Protein AF-A0A933I429-F1 (afdb_monomer_lite)

pLDDT: mean 84.59, std 9.21, range [47.12, 93.19]

Sequence (80 aa):
MREHLEFLKFASVVVKAAAWIFLFFGAVGGAAIMLGFASTYPRWMGLVVLAVYGFLFFFLYIIAKIAELLIKIINEIKKE

Radius of gyration: 17.83 Å; chains: 1; bounding box: 48×13×45 Å

Structure (mmCIF, N/CA/C/O backbone):
data_AF-A0A933I429-F1
#
_entry.id   AF-A0A933I429-F1
#
loop_
_atom_site.group_PDB
_atom_site.id
_atom_site.type_symbol
_atom_site.label_atom_id
_atom_site.label_alt_id
_atom_site.label_comp_id
_atom_site.label_asym_id
_atom_site.label_entity_id
_atom_site.label_seq_id
_atom_site.pdbx_PDB_ins_code
_atom_site.Cartn_x
_atom_site.Cartn_y
_atom_site.Cartn_z
_atom_site.occupancy
_atom_site.B_iso_or_equiv
_atom_site.auth_seq_id
_atom_site.auth_comp_id
_atom_site.auth_asym_id
_atom_site.auth_atom_id
_atom_site.pdbx_PDB_model_num
ATOM 1 N N . MET A 1 1 ? -11.004 -1.745 28.230 1.00 57.81 1 MET A N 1
ATOM 2 C CA . MET A 1 1 ? -11.710 -2.406 27.093 1.00 57.81 1 MET A CA 1
ATOM 3 C C . MET A 1 1 ? -12.143 -1.438 25.975 1.00 57.81 1 MET A C 1
ATOM 5 O O . MET A 1 1 ? -12.039 -1.834 24.824 1.00 57.81 1 MET A O 1
ATOM 9 N N . ARG A 1 2 ? -12.597 -0.196 26.253 1.00 58.16 2 ARG A N 1
ATOM 10 C CA . ARG A 1 2 ? -12.792 0.842 25.203 1.00 58.16 2 ARG A CA 1
ATOM 11 C C . ARG A 1 2 ? -11.471 1.276 24.547 1.00 58.16 2 ARG A C 1
ATOM 13 O O . ARG A 1 2 ? -11.420 1.406 23.334 1.00 58.16 2 ARG A O 1
ATOM 20 N N . GLU A 1 3 ? -10.394 1.345 25.328 1.00 59.75 3 GLU A N 1
ATOM 21 C CA . GLU A 1 3 ? -9.042 1.665 24.838 1.00 59.75 3 GLU A CA 1
ATOM 22 C C . GLU A 1 3 ? -8.530 0.683 23.769 1.00 59.75 3 GLU A C 1
ATOM 24 O O . GLU A 1 3 ? -7.878 1.097 22.819 1.00 59.75 3 GLU A O 1
ATOM 29 N N . HIS A 1 4 ? -8.874 -0.612 23.851 1.00 65.50 4 HIS A N 1
ATOM 30 C CA . HIS A 1 4 ? -8.475 -1.590 22.826 1.00 65.50 4 HIS A CA 1
ATOM 31 C C . HIS A 1 4 ? -9.208 -1.388 21.493 1.00 65.50 4 HIS A C 1
ATOM 33 O O . HIS A 1 4 ? -8.643 -1.674 20.442 1.00 65.50 4 HIS A O 1
ATOM 39 N N . LEU A 1 5 ? -10.446 -0.880 21.516 1.00 66.38 5 LEU A N 1
ATOM 40 C CA . LEU A 1 5 ? -11.201 -0.541 20.304 1.00 66.38 5 LEU A CA 1
ATOM 41 C C . LEU A 1 5 ? -10.667 0.737 19.656 1.00 66.38 5 LEU A C 1
ATOM 43 O O . LEU A 1 5 ? -10.566 0.812 18.432 1.00 66.38 5 LEU A O 1
ATOM 47 N N . GLU A 1 6 ? -10.290 1.722 20.469 1.00 73.50 6 GLU A N 1
ATOM 48 C CA . GLU A 1 6 ? -9.622 2.936 19.999 1.00 73.50 6 GLU A CA 1
ATOM 49 C C . GLU A 1 6 ? -8.238 2.621 19.421 1.00 73.50 6 GLU A C 1
ATOM 51 O O . GLU A 1 6 ? -7.908 3.107 18.338 1.00 73.50 6 GLU A O 1
ATOM 56 N N . PHE A 1 7 ? -7.486 1.718 20.060 1.00 76.06 7 PHE A N 1
ATOM 57 C CA . PHE A 1 7 ? -6.228 1.191 19.534 1.00 76.06 7 PHE A CA 1
ATOM 58 C C . PHE A 1 7 ? -6.426 0.481 18.192 1.00 76.06 7 PHE A C 1
ATOM 60 O O . PHE A 1 7 ? -5.699 0.765 17.244 1.00 76.06 7 PHE A O 1
ATOM 67 N N . LEU A 1 8 ? -7.437 -0.387 18.065 1.00 76.62 8 LEU A N 1
ATOM 68 C CA . LEU A 1 8 ? -7.730 -1.080 16.806 1.00 76.62 8 LEU A CA 1
ATOM 69 C C . LEU A 1 8 ? -8.104 -0.099 15.684 1.00 76.62 8 LEU A C 1
ATOM 71 O O . LEU A 1 8 ? -7.709 -0.278 14.531 1.00 76.62 8 LEU A O 1
ATOM 75 N N . LYS A 1 9 ? -8.848 0.961 16.019 1.00 79.44 9 LYS A N 1
ATOM 76 C CA . LYS A 1 9 ? -9.239 2.011 15.074 1.00 79.44 9 LYS A CA 1
ATOM 77 C C . LYS A 1 9 ? -8.027 2.807 14.604 1.00 79.44 9 LYS A C 1
ATOM 79 O O . LYS A 1 9 ? -7.871 3.026 13.406 1.00 79.44 9 LYS A O 1
ATOM 84 N N . PHE A 1 10 ? -7.155 3.198 15.531 1.00 82.81 10 PHE A N 1
ATOM 85 C CA . PHE A 1 10 ? -5.920 3.902 15.207 1.00 82.81 10 PHE A CA 1
ATOM 86 C C . PHE A 1 10 ? -4.976 3.016 14.385 1.00 82.81 10 PHE A C 1
ATOM 88 O O . PHE A 1 10 ? -4.474 3.447 13.350 1.00 82.81 10 PHE A O 1
ATOM 95 N N . ALA A 1 11 ? -4.820 1.747 14.769 1.00 82.38 11 ALA A N 1
ATOM 96 C CA . ALA A 1 11 ? -4.023 0.769 14.039 1.00 82.38 11 ALA A CA 1
ATOM 97 C C . ALA A 1 11 ? -4.531 0.574 12.603 1.00 82.38 11 ALA A C 1
ATOM 99 O O . ALA A 1 11 ? -3.729 0.569 11.675 1.00 82.38 11 ALA A O 1
ATOM 100 N N . SER A 1 12 ? -5.848 0.495 12.387 1.00 84.94 12 SER A N 1
ATOM 101 C CA . SER A 1 12 ? -6.418 0.409 11.036 1.00 84.94 12 SER A CA 1
ATOM 102 C C . SER A 1 12 ? -6.074 1.635 10.180 1.00 84.94 12 SER A C 1
ATOM 104 O O . SER A 1 12 ? -5.645 1.490 9.033 1.00 84.94 12 SER A O 1
ATOM 106 N N . VAL A 1 13 ? -6.172 2.844 10.746 1.00 87.81 13 VAL A N 1
ATOM 107 C CA . VAL A 1 13 ? -5.786 4.083 10.050 1.00 87.81 13 VAL A CA 1
ATOM 108 C C . VAL A 1 13 ? -4.299 4.074 9.696 1.00 87.81 13 VAL A C 1
ATOM 110 O O . VAL A 1 13 ? -3.943 4.399 8.563 1.00 87.81 13 VAL A O 1
ATOM 113 N N . VAL A 1 14 ? -3.437 3.651 10.625 1.00 88.31 14 VAL A N 1
ATOM 114 C CA . VAL A 1 14 ? -1.988 3.545 10.400 1.00 88.31 14 VAL A CA 1
ATOM 115 C C . VAL A 1 14 ? -1.669 2.522 9.309 1.00 88.31 14 VAL A C 1
ATOM 117 O O . VAL A 1 14 ? -0.905 2.833 8.399 1.00 88.31 14 VAL A O 1
ATOM 120 N N . VAL A 1 15 ? -2.282 1.335 9.331 1.00 88.06 15 VAL A N 1
ATOM 121 C CA . VAL A 1 15 ? -2.081 0.296 8.302 1.00 88.06 15 VAL A CA 1
ATOM 122 C C . VAL A 1 15 ? -2.543 0.788 6.931 1.00 88.06 15 VAL A C 1
ATOM 124 O O . VAL A 1 15 ? -1.873 0.555 5.927 1.00 88.06 15 VAL A O 1
ATOM 127 N N . LYS A 1 16 ? -3.652 1.527 6.875 1.00 87.38 16 LYS A N 1
ATOM 128 C CA . LYS A 1 16 ? -4.157 2.127 5.637 1.00 87.38 16 LYS A CA 1
ATOM 129 C C . LYS A 1 16 ? -3.209 3.200 5.105 1.00 87.38 16 LYS A C 1
ATOM 131 O O . LYS A 1 16 ? -2.940 3.224 3.908 1.00 87.38 16 LYS A O 1
ATOM 136 N N . ALA A 1 17 ? -2.672 4.052 5.978 1.00 89.62 17 ALA A N 1
ATOM 137 C CA . ALA A 1 17 ? -1.655 5.034 5.612 1.00 89.62 17 ALA A CA 1
ATOM 138 C C . ALA A 1 17 ? -0.376 4.350 5.104 1.00 89.62 17 ALA A C 1
ATOM 140 O O . ALA A 1 17 ? 0.141 4.724 4.053 1.00 89.62 17 ALA A O 1
ATOM 141 N N . ALA A 1 18 ? 0.082 3.295 5.785 1.00 87.94 18 ALA A N 1
ATOM 142 C CA . ALA A 1 18 ? 1.227 2.499 5.358 1.00 87.94 18 ALA A CA 1
ATOM 143 C C . ALA A 1 18 ? 0.994 1.887 3.971 1.00 87.94 18 ALA A C 1
ATOM 145 O O . ALA A 1 18 ? 1.863 1.996 3.111 1.00 87.94 18 ALA A O 1
ATOM 146 N N . ALA A 1 19 ? -0.193 1.325 3.716 1.00 88.75 19 ALA A N 1
ATOM 147 C CA . ALA A 1 19 ? -0.559 0.809 2.401 1.00 88.75 19 ALA A CA 1
ATOM 148 C C . ALA A 1 19 ? -0.388 1.889 1.320 1.00 88.75 19 ALA A C 1
ATOM 150 O O . ALA A 1 19 ? 0.307 1.660 0.333 1.00 88.75 19 ALA A O 1
ATOM 151 N N . TRP A 1 20 ? -0.948 3.085 1.520 1.00 88.94 20 TRP A N 1
ATOM 152 C CA . TRP A 1 20 ? -0.802 4.194 0.569 1.00 88.94 20 TRP A CA 1
ATOM 153 C C . TRP A 1 20 ? 0.655 4.605 0.334 1.00 88.94 20 TRP A C 1
ATOM 155 O O . TRP A 1 20 ? 1.021 4.891 -0.805 1.00 88.94 20 TRP A O 1
ATOM 165 N N . ILE A 1 21 ? 1.495 4.587 1.372 1.00 90.94 21 ILE A N 1
ATOM 166 C CA . ILE A 1 21 ? 2.935 4.849 1.242 1.00 90.94 21 ILE A CA 1
ATOM 167 C C . ILE A 1 21 ? 3.589 3.778 0.362 1.00 90.94 21 ILE A C 1
ATOM 169 O O . ILE A 1 21 ? 4.288 4.117 -0.592 1.00 90.94 21 ILE A O 1
ATOM 173 N N . PHE A 1 22 ? 3.326 2.495 0.625 1.00 87.12 22 PHE A N 1
ATOM 174 C CA . PHE A 1 22 ? 3.836 1.402 -0.206 1.00 87.12 22 PHE A CA 1
ATOM 175 C C . PHE A 1 22 ? 3.371 1.530 -1.657 1.00 87.12 22 PHE A C 1
ATOM 177 O O . PHE A 1 22 ? 4.188 1.395 -2.564 1.00 87.12 22 PHE A O 1
ATOM 184 N N . LEU A 1 23 ? 2.099 1.854 -1.893 1.00 89.69 23 LEU A N 1
ATOM 185 C CA . LEU A 1 23 ? 1.578 2.079 -3.240 1.00 89.69 23 LEU A CA 1
ATOM 186 C C . LEU A 1 23 ? 2.315 3.226 -3.936 1.00 89.69 23 LEU A C 1
ATOM 188 O O . LEU A 1 23 ? 2.711 3.078 -5.087 1.00 89.69 23 LEU A O 1
ATOM 192 N N . PHE A 1 24 ? 2.526 4.348 -3.247 1.00 92.25 24 PHE A N 1
ATOM 193 C CA . PHE A 1 24 ? 3.219 5.504 -3.807 1.00 92.25 24 PHE A CA 1
ATOM 194 C C . PHE A 1 24 ? 4.661 5.161 -4.199 1.00 92.25 24 PHE A C 1
ATOM 196 O O . PHE A 1 24 ? 5.063 5.396 -5.337 1.00 92.25 24 PHE A O 1
ATOM 203 N N . PHE A 1 25 ? 5.422 4.535 -3.298 1.00 89.75 25 PHE A N 1
ATOM 204 C CA . PHE A 1 25 ? 6.797 4.120 -3.587 1.00 89.75 25 PHE A CA 1
ATOM 205 C C . PHE A 1 25 ? 6.871 3.053 -4.682 1.00 89.75 25 PHE A C 1
ATOM 207 O O . PHE A 1 25 ? 7.733 3.135 -5.556 1.00 89.75 25 PHE A O 1
ATOM 214 N N . GLY A 1 26 ? 5.956 2.085 -4.675 1.00 89.81 26 GLY A N 1
ATOM 215 C CA . GLY A 1 26 ? 5.859 1.061 -5.710 1.00 89.81 26 GLY A CA 1
ATOM 216 C C . GLY A 1 26 ? 5.507 1.636 -7.079 1.00 89.81 26 GLY A C 1
ATOM 217 O O . GLY A 1 26 ? 6.108 1.250 -8.077 1.00 89.81 26 GLY A O 1
ATOM 218 N N . ALA A 1 27 ? 4.582 2.598 -7.125 1.00 91.38 27 ALA A N 1
ATOM 219 C CA . ALA A 1 27 ? 4.179 3.285 -8.346 1.00 91.38 27 ALA A CA 1
ATOM 220 C C . ALA A 1 27 ? 5.321 4.128 -8.919 1.00 91.38 27 ALA A C 1
ATOM 222 O O . ALA A 1 27 ? 5.659 3.980 -10.091 1.00 91.38 27 ALA A O 1
ATOM 223 N N . VAL A 1 28 ? 5.954 4.967 -8.094 1.00 93.19 28 VAL A N 1
ATOM 224 C CA . VAL A 1 28 ? 7.070 5.825 -8.519 1.00 93.19 28 VAL A CA 1
ATOM 225 C C . VAL A 1 28 ? 8.283 4.983 -8.915 1.00 93.19 28 VAL A C 1
ATOM 227 O O . VAL A 1 28 ? 8.845 5.191 -9.987 1.00 93.19 28 VAL A O 1
ATOM 230 N N . GLY A 1 29 ? 8.664 3.999 -8.095 1.00 88.69 29 GLY A N 1
ATOM 231 C CA . GLY A 1 29 ? 9.795 3.111 -8.368 1.00 88.69 29 GLY A CA 1
ATOM 232 C C . GLY A 1 29 ? 9.570 2.231 -9.598 1.00 88.69 29 GLY A C 1
ATOM 233 O O . GLY A 1 29 ? 10.430 2.153 -10.473 1.00 88.69 29 GLY A O 1
ATOM 234 N N . GLY A 1 30 ? 8.389 1.622 -9.715 1.00 88.50 30 GLY A N 1
ATOM 235 C CA . GLY A 1 30 ? 8.006 0.823 -10.877 1.00 88.50 30 GLY A CA 1
ATOM 236 C C . GLY A 1 30 ? 7.973 1.646 -12.165 1.00 88.50 30 GLY A C 1
ATOM 237 O O . GLY A 1 30 ? 8.561 1.236 -13.167 1.00 88.5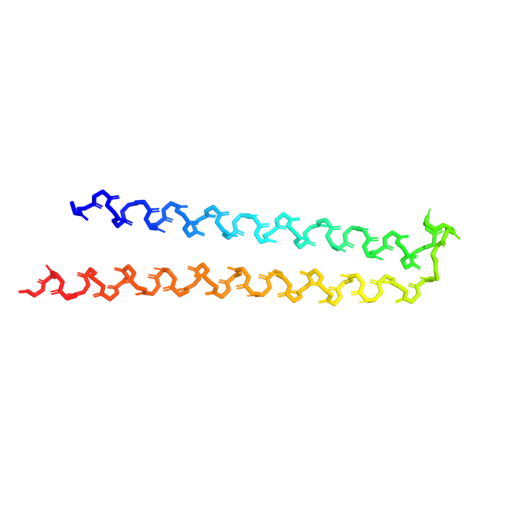0 30 GLY A O 1
ATOM 238 N N . ALA A 1 31 ? 7.375 2.842 -12.131 1.00 89.94 31 ALA A N 1
ATOM 239 C CA . ALA A 1 31 ? 7.360 3.761 -13.268 1.00 89.94 31 ALA A CA 1
ATOM 240 C C . ALA A 1 31 ? 8.773 4.221 -13.658 1.00 8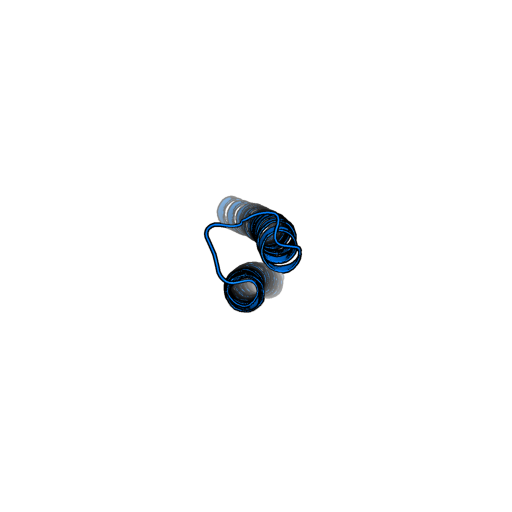9.94 31 ALA A C 1
ATOM 242 O O . ALA A 1 31 ? 9.103 4.226 -14.843 1.00 89.94 31 ALA A O 1
ATOM 243 N N . ALA A 1 32 ? 9.636 4.540 -12.689 1.00 90.50 32 ALA A N 1
ATOM 244 C CA . ALA A 1 32 ? 11.022 4.929 -12.950 1.00 90.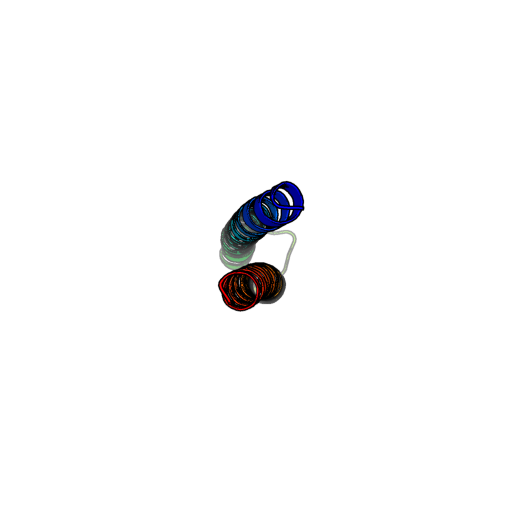50 32 ALA A CA 1
ATOM 245 C C . ALA A 1 32 ? 11.817 3.815 -13.657 1.00 90.50 32 ALA A C 1
ATOM 247 O O . ALA A 1 32 ? 12.569 4.091 -14.596 1.00 90.50 32 ALA A O 1
ATOM 248 N N . ILE A 1 33 ? 11.611 2.553 -13.262 1.00 89.62 33 ILE A N 1
ATOM 249 C CA . ILE A 1 33 ? 12.219 1.388 -13.923 1.00 89.62 33 ILE A CA 1
ATOM 250 C C . ILE A 1 33 ? 11.670 1.219 -15.348 1.00 89.62 33 ILE A C 1
ATOM 252 O O . ILE A 1 33 ? 12.447 1.017 -16.281 1.00 89.62 33 ILE A O 1
ATOM 256 N N . MET A 1 34 ? 10.353 1.350 -15.553 1.00 87.56 34 MET A N 1
ATOM 257 C CA . MET A 1 34 ? 9.747 1.227 -16.890 1.00 87.56 34 MET A CA 1
ATOM 258 C C . MET A 1 34 ? 10.210 2.330 -17.851 1.00 87.56 34 MET A C 1
ATOM 260 O O . MET A 1 34 ? 10.470 2.049 -19.022 1.00 87.56 34 MET A O 1
ATOM 264 N N . LEU A 1 35 ? 10.367 3.560 -17.355 1.00 89.19 35 LEU A N 1
ATOM 265 C CA . LEU A 1 35 ? 10.883 4.703 -18.114 1.00 89.19 35 LEU A CA 1
ATOM 266 C C . LEU A 1 35 ? 12.395 4.613 -18.386 1.00 89.19 35 LEU A C 1
ATOM 268 O O . LEU A 1 35 ? 12.928 5.404 -19.160 1.00 89.19 35 LEU A O 1
ATOM 272 N N . GLY A 1 36 ? 13.089 3.630 -17.806 1.00 83.38 36 GLY A N 1
ATOM 273 C CA . GLY A 1 36 ? 14.511 3.396 -18.043 1.00 83.38 36 GLY A CA 1
ATOM 274 C C . GLY A 1 36 ? 15.443 4.326 -17.267 1.00 83.38 36 GLY A C 1
ATOM 275 O O . GLY A 1 36 ? 16.624 4.386 -17.598 1.00 83.38 36 GLY A O 1
ATOM 276 N N . PHE A 1 37 ? 14.955 5.010 -16.224 1.00 86.50 37 PHE A N 1
ATOM 277 C CA . PHE A 1 37 ? 15.813 5.771 -15.306 1.00 86.50 37 PHE A CA 1
ATOM 278 C C . PHE A 1 37 ? 16.736 4.860 -14.481 1.00 86.50 37 PHE A C 1
ATOM 280 O O . PHE A 1 37 ? 17.778 5.303 -14.008 1.00 86.50 37 PHE A O 1
ATOM 287 N N . ALA A 1 38 ? 16.378 3.581 -14.339 1.00 79.75 38 ALA A N 1
ATOM 288 C CA . ALA A 1 38 ? 17.215 2.554 -13.731 1.00 79.75 38 ALA A CA 1
ATOM 289 C C . ALA A 1 38 ? 17.827 1.657 -14.820 1.00 79.75 38 ALA A C 1
ATOM 291 O O . ALA A 1 38 ? 17.254 0.632 -15.185 1.00 79.75 38 ALA A O 1
ATOM 292 N N . SER A 1 39 ? 18.997 2.041 -15.341 1.00 73.50 39 SER A N 1
ATOM 293 C CA . SER A 1 39 ? 19.706 1.302 -16.402 1.00 73.50 39 SER A CA 1
ATOM 294 C C . SER A 1 39 ? 20.218 -0.078 -15.968 1.00 73.50 39 SER A C 1
ATOM 296 O O . SER A 1 39 ? 20.512 -0.916 -16.815 1.00 73.50 39 SER A O 1
ATOM 298 N N . THR A 1 40 ? 20.290 -0.333 -14.659 1.00 82.56 40 THR A N 1
ATOM 299 C CA . THR A 1 40 ? 20.734 -1.607 -14.073 1.00 82.56 40 THR A CA 1
ATOM 300 C C . THR A 1 40 ? 19.708 -2.735 -14.227 1.00 82.56 40 THR A C 1
ATOM 302 O O . THR A 1 40 ? 20.073 -3.903 -14.121 1.00 82.56 40 THR A O 1
ATOM 305 N N . TYR A 1 41 ? 18.430 -2.417 -14.474 1.00 79.75 41 TYR A N 1
ATOM 306 C CA . TYR A 1 41 ? 17.346 -3.403 -14.506 1.00 79.75 41 TYR A CA 1
ATOM 307 C C . TYR A 1 41 ? 16.620 -3.434 -15.862 1.00 79.75 41 TYR A C 1
ATOM 309 O O . TYR A 1 41 ? 16.428 -2.390 -16.489 1.00 79.75 41 TYR A O 1
ATOM 317 N N . PRO A 1 42 ? 16.144 -4.610 -16.317 1.00 86.69 42 PRO A N 1
ATOM 318 C CA . PRO A 1 42 ? 15.268 -4.697 -17.482 1.00 86.69 42 PRO A CA 1
ATOM 319 C C . PRO A 1 42 ? 13.984 -3.885 -17.260 1.00 86.69 42 PRO A C 1
ATOM 321 O O . PRO A 1 42 ? 13.372 -3.980 -16.200 1.00 86.69 42 PRO A O 1
ATOM 324 N N . ARG A 1 43 ? 13.499 -3.151 -18.272 1.00 86.38 43 ARG A N 1
ATOM 325 C CA . ARG A 1 43 ? 12.277 -2.317 -18.146 1.00 86.38 43 ARG A CA 1
ATOM 326 C C . ARG A 1 43 ? 11.038 -3.105 -17.700 1.00 86.38 43 ARG A C 1
ATOM 328 O O . ARG A 1 43 ? 10.194 -2.584 -16.979 1.00 86.38 43 ARG A O 1
ATOM 335 N N . TRP A 1 44 ? 10.954 -4.379 -18.087 1.00 87.56 44 TRP A N 1
ATOM 336 C CA . TRP A 1 44 ? 9.868 -5.292 -17.709 1.00 87.56 44 TRP A CA 1
ATOM 337 C C . TRP A 1 44 ? 9.865 -5.619 -16.209 1.00 87.56 44 TRP A C 1
ATOM 339 O O . TRP A 1 44 ? 8.818 -5.935 -15.653 1.00 87.56 44 TRP A O 1
ATOM 349 N N . MET A 1 45 ? 11.005 -5.461 -15.529 1.00 88.88 45 MET A N 1
ATOM 350 C CA . MET A 1 45 ? 11.106 -5.577 -14.073 1.00 88.88 45 MET A CA 1
ATOM 351 C C . MET A 1 45 ? 10.210 -4.544 -13.372 1.00 88.88 45 MET A C 1
ATOM 353 O O . MET A 1 45 ? 9.691 -4.816 -12.296 1.00 88.88 45 MET A O 1
ATOM 357 N N . GLY A 1 46 ? 9.956 -3.390 -14.001 1.00 86.94 46 GLY A N 1
ATOM 358 C CA . GLY A 1 46 ? 9.039 -2.379 -13.475 1.00 86.94 46 GLY A CA 1
ATOM 359 C C . GLY A 1 46 ? 7.591 -2.871 -13.369 1.00 86.94 46 GLY A C 1
ATOM 360 O O . GLY A 1 46 ? 6.927 -2.559 -12.385 1.00 86.94 46 GLY A O 1
ATOM 361 N N . LEU A 1 47 ? 7.122 -3.719 -14.299 1.00 90.25 47 LEU A N 1
ATOM 362 C CA . LEU A 1 47 ? 5.803 -4.366 -14.193 1.00 90.25 47 LEU A CA 1
ATOM 363 C C . LEU A 1 47 ? 5.741 -5.326 -13.004 1.00 90.25 47 LEU A C 1
ATOM 365 O O . LEU A 1 47 ? 4.737 -5.365 -12.298 1.00 90.25 47 LEU A O 1
ATOM 369 N N . VAL A 1 48 ? 6.822 -6.072 -12.760 1.00 91.88 48 VAL A N 1
ATOM 370 C CA . VAL 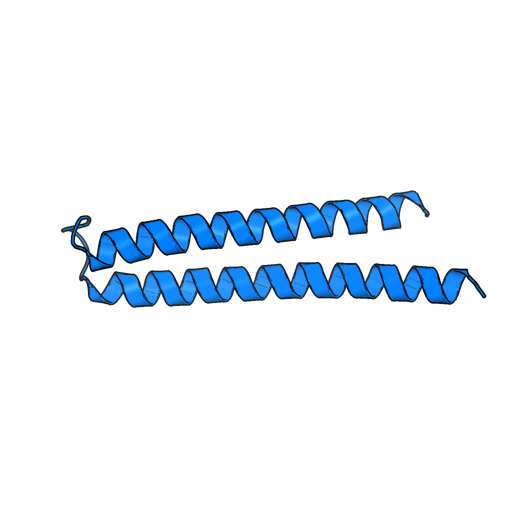A 1 48 ? 6.921 -6.978 -11.608 1.00 91.88 48 VAL A CA 1
ATOM 371 C C . VAL A 1 48 ? 6.893 -6.181 -10.306 1.00 91.88 48 VAL A C 1
ATOM 373 O O . VAL A 1 48 ? 6.139 -6.519 -9.398 1.00 91.88 48 VAL A O 1
ATOM 376 N N . VAL A 1 49 ? 7.649 -5.083 -10.229 1.00 90.12 49 VAL A N 1
ATOM 377 C CA . VAL A 1 49 ? 7.648 -4.181 -9.069 1.00 90.12 49 VAL A CA 1
ATOM 378 C C . VAL A 1 49 ? 6.250 -3.605 -8.830 1.00 90.12 49 VAL A C 1
ATOM 380 O O . VAL A 1 49 ? 5.754 -3.677 -7.708 1.00 90.12 49 VAL A O 1
ATOM 383 N N . LEU A 1 50 ? 5.569 -3.118 -9.871 1.00 90.88 50 LEU A N 1
ATOM 384 C CA . LEU A 1 50 ? 4.189 -2.631 -9.762 1.00 90.88 50 LEU A CA 1
ATOM 385 C C . LEU A 1 50 ? 3.223 -3.720 -9.283 1.00 90.88 50 LEU A C 1
ATOM 387 O O . LEU A 1 50 ? 2.396 -3.454 -8.415 1.00 90.88 50 LEU A O 1
ATOM 391 N N . ALA A 1 51 ? 3.337 -4.943 -9.805 1.00 92.94 51 ALA A N 1
ATOM 392 C CA . ALA A 1 51 ? 2.488 -6.059 -9.403 1.00 92.94 51 ALA A CA 1
ATOM 393 C C . ALA A 1 51 ? 2.704 -6.442 -7.930 1.00 92.94 51 ALA A C 1
ATOM 395 O O . ALA A 1 51 ? 1.735 -6.611 -7.192 1.00 92.94 51 ALA A O 1
ATOM 396 N N . VAL A 1 52 ? 3.960 -6.523 -7.480 1.00 92.75 52 VAL A N 1
ATOM 397 C CA . VAL A 1 52 ? 4.309 -6.867 -6.092 1.00 92.75 52 VAL A CA 1
ATOM 398 C C . VAL A 1 52 ? 3.841 -5.785 -5.122 1.00 92.75 52 VAL A C 1
ATOM 400 O O . VAL A 1 52 ? 3.175 -6.089 -4.133 1.00 92.75 52 VAL A O 1
ATOM 403 N N . TYR A 1 53 ? 4.137 -4.516 -5.402 1.00 89.19 53 TYR A N 1
ATOM 404 C CA . TYR A 1 53 ? 3.713 -3.416 -4.535 1.00 89.19 53 TYR A CA 1
ATOM 405 C C . TYR A 1 53 ? 2.199 -3.192 -4.573 1.00 89.19 53 TYR A C 1
ATOM 407 O O . TYR A 1 53 ? 1.603 -2.889 -3.541 1.00 89.19 53 TYR A O 1
ATOM 415 N N . GLY A 1 54 ? 1.560 -3.395 -5.727 1.00 91.06 54 GLY A N 1
ATOM 416 C CA . GLY A 1 54 ? 0.106 -3.399 -5.849 1.00 91.06 54 GLY A CA 1
ATOM 417 C C . GLY A 1 54 ? -0.523 -4.503 -5.000 1.00 91.06 54 GLY A C 1
ATOM 418 O O . GLY A 1 54 ? -1.445 -4.237 -4.232 1.00 91.06 54 GLY A O 1
ATOM 419 N N . PHE A 1 55 ? 0.017 -5.722 -5.056 1.00 92.31 55 PHE A N 1
ATOM 420 C CA . PHE A 1 55 ? -0.427 -6.826 -4.207 1.00 92.31 55 PHE A CA 1
ATOM 421 C C . PHE A 1 55 ? -0.268 -6.503 -2.714 1.00 92.31 55 PHE A C 1
ATOM 423 O O . PHE A 1 55 ? -1.218 -6.672 -1.951 1.00 92.31 55 PHE A O 1
ATOM 430 N N . LEU A 1 56 ? 0.889 -5.976 -2.298 1.00 89.38 56 LEU A N 1
ATOM 431 C CA . LEU A 1 56 ? 1.130 -5.562 -0.911 1.00 89.38 56 LEU A CA 1
ATOM 432 C C . LEU A 1 56 ? 0.156 -4.469 -0.456 1.00 89.38 56 LEU A C 1
ATOM 434 O O . LEU A 1 56 ? -0.369 -4.541 0.656 1.00 89.38 56 LEU A O 1
ATOM 438 N N . PHE A 1 57 ? -0.132 -3.488 -1.313 1.00 90.75 57 PHE A N 1
ATOM 439 C CA . PHE A 1 57 ? -1.140 -2.468 -1.041 1.00 90.75 57 PHE A CA 1
ATOM 440 C C . PHE A 1 57 ? -2.514 -3.090 -0.789 1.00 90.75 57 PHE A C 1
ATOM 442 O O . PHE A 1 57 ? -3.128 -2.812 0.240 1.00 90.75 57 PHE A O 1
ATOM 449 N N . PHE A 1 58 ? -2.985 -3.952 -1.696 1.00 90.62 58 PHE A N 1
ATOM 450 C CA . PHE A 1 58 ? -4.279 -4.616 -1.551 1.00 90.62 58 PHE A CA 1
ATOM 451 C C . PHE A 1 58 ? -4.338 -5.470 -0.286 1.00 90.62 58 PHE A C 1
ATOM 453 O O . PHE A 1 58 ? -5.326 -5.413 0.444 1.00 90.62 58 PHE A O 1
ATOM 460 N N . PHE A 1 59 ? -3.273 -6.211 0.009 1.00 91.00 59 PHE A N 1
ATOM 461 C CA . PHE A 1 59 ? -3.177 -7.035 1.207 1.00 91.00 59 PHE A CA 1
ATOM 462 C C . PHE A 1 59 ? -3.313 -6.201 2.490 1.00 91.00 59 PHE A C 1
ATOM 464 O O . PHE A 1 59 ? -4.175 -6.480 3.326 1.00 91.00 59 PHE A O 1
ATOM 471 N N . LEU A 1 60 ? -2.531 -5.125 2.620 1.00 87.75 60 LEU A N 1
ATOM 472 C CA . LEU A 1 60 ? -2.601 -4.225 3.776 1.00 87.75 60 LEU A CA 1
ATOM 473 C C . LEU A 1 60 ? -3.952 -3.504 3.863 1.00 87.75 60 LEU A C 1
ATOM 475 O O . LEU A 1 60 ? -4.509 -3.347 4.951 1.00 87.75 60 LEU A O 1
ATOM 479 N N . TYR A 1 61 ? -4.515 -3.103 2.724 1.00 89.06 61 TYR A N 1
ATOM 480 C CA . TYR A 1 61 ? -5.823 -2.461 2.666 1.00 89.06 61 TYR A CA 1
ATOM 481 C C . TYR A 1 61 ? -6.943 -3.392 3.148 1.00 89.06 61 TYR A C 1
ATOM 483 O O . TYR A 1 61 ? -7.813 -2.969 3.914 1.00 89.06 61 TYR A O 1
ATOM 491 N N . ILE A 1 62 ? -6.911 -4.667 2.747 1.00 90.00 62 ILE A N 1
ATOM 492 C CA . ILE A 1 62 ? -7.868 -5.682 3.201 1.00 90.00 62 ILE A CA 1
ATOM 493 C C . ILE A 1 62 ? -7.751 -5.884 4.713 1.00 90.00 62 ILE A C 1
ATOM 495 O O . ILE A 1 62 ? -8.772 -5.887 5.396 1.00 90.00 62 ILE A O 1
ATOM 499 N N . ILE A 1 63 ? -6.537 -5.973 5.262 1.00 89.25 63 ILE A N 1
ATOM 500 C CA . ILE A 1 63 ? -6.331 -6.091 6.715 1.00 89.25 63 ILE A CA 1
ATOM 501 C C . ILE A 1 63 ? -6.934 -4.892 7.455 1.00 89.25 63 ILE A C 1
ATOM 503 O O . ILE A 1 63 ? -7.684 -5.074 8.417 1.00 89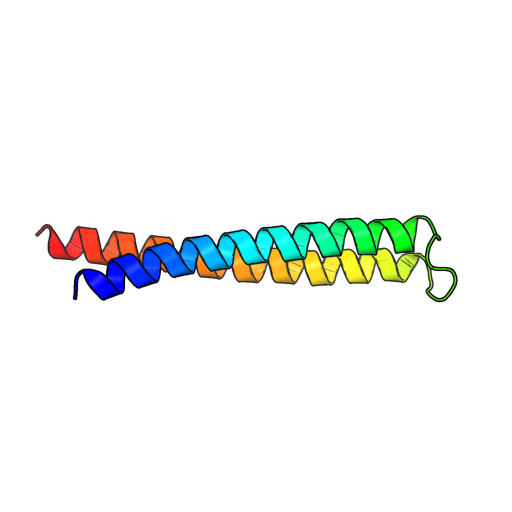.25 63 ILE A O 1
ATOM 507 N N . ALA A 1 64 ? -6.670 -3.669 6.986 1.00 87.94 64 ALA A N 1
ATOM 508 C CA . ALA A 1 64 ? -7.250 -2.461 7.570 1.00 87.94 64 ALA A CA 1
ATOM 509 C C . ALA A 1 64 ? -8.788 -2.500 7.541 1.00 87.94 64 ALA A C 1
ATOM 511 O O . ALA A 1 64 ? -9.442 -2.132 8.522 1.00 87.94 64 ALA A O 1
ATOM 512 N N . LYS A 1 65 ? -9.371 -3.007 6.447 1.00 87.62 65 LYS A N 1
ATOM 513 C CA . LYS A 1 65 ? -10.820 -3.180 6.293 1.00 87.62 65 LYS A CA 1
ATOM 514 C C . LYS A 1 65 ? -11.410 -4.241 7.214 1.00 87.62 65 LYS A C 1
ATOM 516 O O . LYS A 1 65 ? -12.478 -4.010 7.778 1.00 87.62 65 LYS A O 1
ATOM 521 N N . ILE A 1 66 ? -10.729 -5.367 7.402 1.00 89.69 66 ILE A N 1
ATOM 522 C CA . ILE A 1 66 ? -11.149 -6.409 8.347 1.00 89.69 66 ILE A CA 1
ATOM 523 C C . ILE A 1 66 ? -11.141 -5.849 9.774 1.00 89.69 66 ILE A C 1
ATOM 525 O O . ILE A 1 66 ? -12.100 -6.059 10.513 1.00 89.69 66 ILE A O 1
ATOM 529 N N . ALA A 1 67 ? -10.121 -5.069 10.145 1.00 87.00 67 ALA A N 1
ATOM 530 C CA . ALA A 1 67 ? -10.076 -4.400 11.444 1.00 87.00 67 ALA A CA 1
ATOM 531 C C . ALA A 1 67 ? -11.230 -3.392 11.625 1.00 87.00 67 ALA A C 1
ATOM 533 O O . ALA A 1 67 ? -11.877 -3.395 12.671 1.00 87.00 67 ALA A O 1
ATOM 534 N N . GLU A 1 68 ? -11.543 -2.575 10.607 1.00 86.81 68 GLU A N 1
ATOM 535 C CA . GLU A 1 68 ? -12.715 -1.677 10.626 1.00 86.81 68 GLU A CA 1
ATOM 536 C C . GLU A 1 68 ? -14.027 -2.463 10.836 1.00 86.81 68 GLU A C 1
ATOM 538 O O . GLU A 1 68 ? -14.867 -2.062 11.644 1.00 86.81 68 GLU A O 1
ATOM 543 N N . LEU A 1 69 ? -14.198 -3.592 10.138 1.00 88.06 69 LEU A N 1
ATOM 544 C CA . LEU A 1 69 ? -15.371 -4.465 10.266 1.00 88.06 69 LEU A CA 1
ATOM 545 C C . LEU A 1 69 ? -15.492 -5.078 11.663 1.00 88.06 69 LEU A C 1
ATOM 547 O O . LEU A 1 69 ? -16.574 -5.040 12.244 1.00 88.06 69 LEU A O 1
ATOM 551 N N . LEU A 1 70 ? -14.394 -5.588 12.223 1.00 87.31 70 LEU A N 1
ATOM 552 C CA . LEU A 1 70 ? -14.361 -6.145 13.578 1.00 87.31 70 LEU A CA 1
ATOM 553 C C . LEU A 1 70 ? -14.788 -5.110 14.623 1.00 87.31 70 LEU A C 1
ATOM 555 O O . LEU A 1 70 ? -15.611 -5.411 15.482 1.00 87.31 70 LEU A O 1
ATOM 559 N N . ILE A 1 71 ? -14.290 -3.874 14.520 1.00 84.56 71 ILE A N 1
ATOM 560 C CA . ILE A 1 71 ? -14.697 -2.775 15.411 1.00 84.56 71 ILE A CA 1
ATOM 561 C C . ILE A 1 71 ? -16.199 -2.516 15.292 1.00 84.56 71 ILE A C 1
ATOM 563 O O . ILE A 1 71 ? -16.869 -2.300 16.302 1.00 84.56 71 ILE A O 1
ATOM 567 N N . LYS A 1 72 ? -16.731 -2.528 14.065 1.00 85.75 72 LYS A N 1
ATOM 568 C CA . LYS A 1 72 ? -18.152 -2.289 13.812 1.00 85.75 72 LYS A CA 1
ATOM 569 C C . LYS A 1 72 ? -19.018 -3.373 14.453 1.00 85.75 72 LYS A C 1
ATOM 571 O O . LYS A 1 72 ? -19.937 -3.032 15.184 1.00 85.75 72 LYS A O 1
ATOM 576 N N . ILE A 1 73 ? -18.659 -4.644 14.265 1.00 87.75 73 ILE A N 1
ATOM 577 C CA . ILE A 1 73 ? -19.351 -5.794 14.867 1.00 87.75 73 ILE A CA 1
ATOM 578 C C . ILE A 1 73 ? -19.319 -5.711 16.398 1.00 87.75 73 ILE A C 1
ATOM 580 O O . ILE A 1 73 ? -20.358 -5.842 17.035 1.00 87.75 73 ILE A O 1
ATOM 584 N N . ILE A 1 74 ? -18.154 -5.439 16.999 1.00 84.25 74 ILE A N 1
ATOM 585 C CA . ILE A 1 74 ? -18.032 -5.325 18.462 1.00 84.25 74 ILE A CA 1
ATOM 586 C C . ILE A 1 74 ? -18.904 -4.184 18.998 1.00 84.25 74 ILE A C 1
ATOM 588 O O . ILE A 1 74 ? -19.541 -4.340 20.036 1.00 84.25 74 ILE A O 1
ATOM 592 N N . ASN A 1 75 ? -18.938 -3.039 18.312 1.00 83.44 75 ASN A N 1
ATOM 593 C CA . ASN A 1 75 ? -19.777 -1.914 18.721 1.00 83.44 75 ASN A CA 1
ATOM 594 C C . ASN A 1 75 ? -21.273 -2.204 18.569 1.00 83.44 75 ASN A C 1
ATOM 596 O O . ASN A 1 75 ? -22.033 -1.724 19.400 1.00 83.44 75 ASN A O 1
ATOM 600 N N . GLU A 1 76 ? -21.683 -2.955 17.545 1.00 85.31 76 GLU A N 1
ATOM 601 C CA . GLU A 1 76 ? -23.077 -3.371 17.343 1.00 85.31 76 GLU A CA 1
ATOM 602 C C . GLU A 1 76 ? -23.525 -4.313 18.473 1.00 85.31 76 GLU A C 1
ATOM 604 O O . GLU A 1 76 ? -24.510 -4.033 19.145 1.00 85.31 76 GLU A O 1
ATOM 609 N N . ILE A 1 77 ? -22.727 -5.349 18.771 1.00 84.94 77 ILE A N 1
ATOM 610 C CA . ILE A 1 77 ? -23.012 -6.341 19.827 1.00 84.94 77 ILE A CA 1
ATOM 611 C C . ILE A 1 77 ? -23.076 -5.696 21.215 1.00 84.94 77 ILE A C 1
ATOM 613 O O . ILE A 1 77 ? -23.833 -6.133 22.066 1.00 84.94 77 ILE A O 1
ATOM 617 N N . LYS A 1 78 ? -22.258 -4.671 21.475 1.00 71.88 78 LYS A N 1
ATOM 618 C CA . LYS A 1 78 ? -22.187 -4.011 22.789 1.00 71.88 78 LYS A CA 1
ATOM 619 C C . LYS A 1 78 ? -23.269 -2.945 23.004 1.00 71.88 78 LYS A C 1
ATOM 621 O O . LYS A 1 78 ? -23.273 -2.296 24.050 1.00 71.88 78 LYS A O 1
ATOM 626 N N . LYS A 1 79 ? -24.064 -2.661 21.970 1.00 58.53 79 LYS A N 1
ATOM 627 C CA . LYS A 1 79 ? -25.147 -1.673 21.995 1.00 58.53 79 LYS A CA 1
ATOM 628 C C . LYS A 1 79 ? -26.494 -2.307 22.360 1.00 58.53 79 LYS A C 1
ATOM 630 O O . LYS A 1 79 ? -27.379 -1.567 22.783 1.00 58.53 79 LYS A O 1
ATOM 635 N N . GLU A 1 80 ? -26.615 -3.624 22.192 1.00 47.12 80 GLU A N 1
ATOM 636 C CA . GLU A 1 80 ? -27.619 -4.483 22.840 1.00 47.12 80 GLU A CA 1
ATOM 6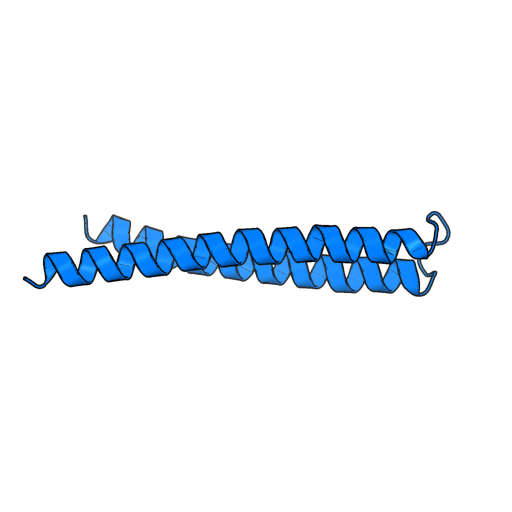37 C C . GLU A 1 80 ? -27.169 -4.862 24.260 1.00 47.12 80 GLU A C 1
ATOM 639 O O . GLU A 1 80 ? -28.059 -4.981 25.131 1.00 47.12 80 GLU A O 1
#

Foldseek 3Di:
DVVVLVVLLVVLVVLLVVLVVLQVCLLVVLVCLLVCVPVVDHNVVSVVSNVVSVVVSVVSNVVSVVSVVVSVVVVVVVVD

Secondary structure (DSSP, 8-state):
-HHHHHHHHHHHHHHHHHHHHHHHHHHHHHHHHHTTS-TTS-TTHHHHHHHHHHHHHHHHHHHHHHHHHHHHHHHHHTT-